Protein AF-A0A1I0JYG8-F1 (afdb_monomer_lite)

Organism: NCBI:txid568860

Radius of gyration: 12.9 Å; chains: 1; bounding box: 30×26×29 Å

Sequence (45 aa):
MTFSVRVAVRGYELDTQGHLNNVVYHQYGDHARWECLRAAGVEIA

pLDDT: mean 94.86, std 7.04, range [65.38, 98.38]

InterPro domains:
  IPR029069 HotDog domain superfamily [SSF54637] (1-42)

Foldseek 3Di:
DDQDDDDDDDQVQADPVRHRDPVVVVVVVVVSVVVVCVVVVDDDD

Structure (mmCIF, N/CA/C/O backbone):
data_AF-A0A1I0JYG8-F1
#
_entry.id   AF-A0A1I0JYG8-F1
#
loop_
_atom_site.group_PDB
_atom_site.id
_atom_site.type_symbol
_atom_site.label_atom_id
_atom_site.label_alt_id
_atom_site.label_comp_id
_atom_site.label_asym_id
_atom_site.label_entity_id
_atom_site.label_se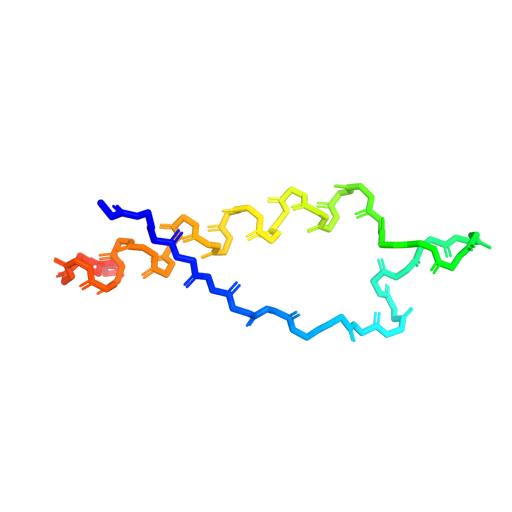q_id
_atom_site.pdbx_PDB_ins_code
_atom_site.Cartn_x
_atom_site.Cartn_y
_atom_site.Cartn_z
_atom_site.occupancy
_atom_site.B_iso_or_equiv
_atom_site.auth_seq_id
_atom_site.auth_comp_id
_atom_site.auth_asym_id
_atom_site.auth_atom_id
_atom_site.pdbx_PDB_model_num
ATOM 1 N N . MET A 1 1 ? -4.144 -12.106 17.796 1.00 72.62 1 MET A N 1
ATOM 2 C CA . MET A 1 1 ? -4.382 -12.092 16.337 1.00 72.62 1 MET A CA 1
ATOM 3 C C . MET A 1 1 ? -3.736 -10.840 15.777 1.00 72.62 1 MET A C 1
ATOM 5 O O . MET A 1 1 ? -3.820 -9.814 16.437 1.00 72.62 1 MET A O 1
ATOM 9 N N . THR A 1 2 ? -3.071 -10.926 14.628 1.00 91.88 2 THR A N 1
ATOM 10 C CA . THR A 1 2 ? -2.369 -9.789 14.007 1.00 91.88 2 THR A CA 1
ATOM 11 C C . THR A 1 2 ? -3.184 -9.289 12.815 1.00 91.88 2 THR A C 1
ATOM 13 O O . THR A 1 2 ? -3.625 -10.102 12.005 1.00 91.88 2 THR A O 1
ATOM 16 N N . PHE A 1 3 ? -3.415 -7.977 12.718 1.00 95.94 3 PHE A N 1
ATOM 17 C CA . PHE A 1 3 ? -4.107 -7.357 11.582 1.00 95.94 3 PHE A CA 1
ATOM 18 C C . PHE A 1 3 ? -3.231 -7.397 10.317 1.00 95.94 3 PHE A C 1
ATOM 20 O O . PHE A 1 3 ? -2.012 -7.257 10.410 1.00 95.94 3 PHE A O 1
ATOM 27 N N . SER A 1 4 ? -3.832 -7.590 9.139 1.00 97.12 4 SER A N 1
ATOM 28 C CA . SER A 1 4 ? -3.115 -7.572 7.854 1.00 97.12 4 SER A CA 1
ATOM 29 C C . SER A 1 4 ? -4.019 -7.127 6.702 1.00 97.12 4 SER A C 1
ATOM 31 O O . SER A 1 4 ? -5.229 -7.342 6.746 1.00 97.12 4 SER A O 1
ATOM 33 N N . VAL A 1 5 ? -3.423 -6.528 5.663 1.00 97.62 5 VAL A N 1
ATOM 34 C CA . VAL A 1 5 ? -4.106 -6.086 4.431 1.00 97.62 5 VAL A CA 1
ATOM 35 C C . VAL A 1 5 ? -3.320 -6.567 3.216 1.00 97.62 5 VAL A C 1
ATOM 37 O O . VAL A 1 5 ? -2.095 -6.671 3.268 1.00 97.62 5 VAL A O 1
ATOM 40 N N . ARG A 1 6 ? -4.013 -6.852 2.109 1.00 97.56 6 ARG A N 1
ATOM 41 C CA . ARG A 1 6 ? -3.364 -7.171 0.830 1.00 97.56 6 ARG A CA 1
ATOM 42 C C . ARG A 1 6 ? -3.337 -5.939 -0.0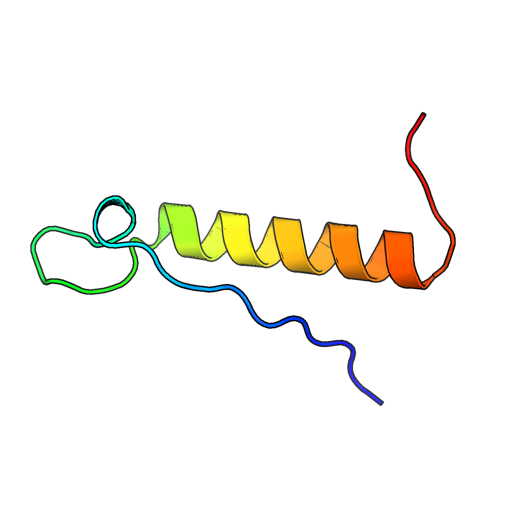60 1.00 97.56 6 ARG A C 1
ATOM 44 O O . ARG A 1 6 ? -4.390 -5.387 -0.357 1.00 97.56 6 ARG A O 1
ATOM 51 N N . VAL A 1 7 ? -2.147 -5.573 -0.525 1.00 97.25 7 VAL A N 1
ATOM 52 C CA . VAL A 1 7 ? -1.933 -4.469 -1.467 1.00 97.25 7 VAL A CA 1
ATOM 53 C C . VAL A 1 7 ? -1.441 -5.043 -2.792 1.00 97.25 7 VAL A C 1
ATOM 55 O O . VAL A 1 7 ? -0.544 -5.887 -2.815 1.00 97.25 7 VAL A O 1
ATOM 58 N N . ALA A 1 8 ? -2.066 -4.634 -3.896 1.00 97.38 8 ALA A N 1
ATOM 59 C CA . ALA A 1 8 ? -1.679 -5.073 -5.230 1.00 97.38 8 ALA A CA 1
ATOM 60 C C . ALA A 1 8 ? -0.575 -4.167 -5.784 1.00 97.38 8 ALA A C 1
ATOM 62 O O . ALA A 1 8 ? -0.832 -2.993 -6.043 1.00 97.38 8 ALA A O 1
ATOM 63 N N . VAL A 1 9 ? 0.606 -4.739 -6.020 1.00 97.88 9 VAL A N 1
ATOM 64 C CA . VAL A 1 9 ? 1.750 -4.021 -6.596 1.00 97.88 9 VAL A CA 1
ATOM 65 C C . VAL A 1 9 ? 1.482 -3.645 -8.055 1.00 97.88 9 VAL A C 1
ATOM 67 O O . VAL A 1 9 ? 0.934 -4.430 -8.837 1.00 97.88 9 VAL A O 1
ATOM 70 N N . ARG A 1 10 ? 1.876 -2.431 -8.429 1.00 97.31 10 ARG A N 1
ATOM 71 C CA . ARG A 1 10 ? 1.772 -1.838 -9.762 1.00 97.31 10 ARG A CA 1
ATOM 72 C C . ARG A 1 10 ? 3.160 -1.657 -10.362 1.00 97.31 10 ARG A C 1
ATOM 74 O O . ARG A 1 10 ? 4.127 -1.388 -9.663 1.00 97.31 10 ARG A O 1
ATOM 81 N N . GLY A 1 11 ? 3.257 -1.766 -11.687 1.00 97.31 11 GLY A N 1
ATOM 82 C CA . GLY A 1 11 ? 4.552 -1.722 -12.379 1.00 97.31 11 GLY A CA 1
ATOM 83 C C . GLY A 1 11 ? 5.345 -0.428 -12.153 1.00 97.31 11 GLY A C 1
ATOM 84 O O . GLY A 1 11 ? 6.565 -0.471 -12.105 1.00 97.31 11 GLY A O 1
ATOM 85 N N . TYR A 1 12 ? 4.666 0.707 -11.957 1.00 97.31 12 TYR A N 1
ATOM 86 C CA . TYR A 1 12 ? 5.309 2.001 -11.687 1.00 97.31 12 TYR A CA 1
ATOM 87 C C . TYR A 1 12 ? 5.810 2.162 -10.242 1.00 97.31 12 TYR A C 1
ATOM 89 O O . TYR A 1 12 ? 6.456 3.155 -9.926 1.00 97.31 12 TYR A O 1
ATOM 97 N N . GLU A 1 13 ? 5.490 1.222 -9.355 1.00 98.38 13 GLU A N 1
ATOM 98 C CA . GLU A 1 13 ? 5.976 1.208 -7.971 1.00 98.38 13 GLU A CA 1
ATOM 99 C C . GLU A 1 13 ? 7.313 0.470 -7.849 1.00 98.38 13 GLU A C 1
ATOM 101 O O . GLU A 1 13 ? 7.923 0.453 -6.778 1.00 98.38 13 GLU A O 1
ATOM 106 N N . LEU A 1 14 ? 7.763 -0.154 -8.941 1.00 98.19 14 LEU A N 1
ATOM 107 C CA . LEU A 1 14 ? 9.014 -0.883 -8.990 1.00 98.19 14 LEU A CA 1
ATOM 108 C C . LEU A 1 14 ? 10.189 0.064 -9.254 1.00 98.19 14 LEU A C 1
ATOM 110 O O . LEU A 1 14 ? 10.075 1.045 -9.989 1.00 98.19 14 LEU A O 1
ATOM 114 N N . ASP A 1 15 ? 11.333 -0.240 -8.653 1.00 97.25 15 ASP A N 1
ATOM 115 C CA . ASP A 1 15 ? 12.602 0.394 -8.977 1.00 97.25 15 ASP A CA 1
ATOM 116 C C . ASP A 1 15 ? 13.189 -0.140 -10.297 1.00 97.25 15 ASP A C 1
ATOM 118 O O . ASP A 1 15 ? 12.623 -1.000 -10.977 1.00 97.25 15 ASP A O 1
ATOM 122 N N . THR A 1 16 ? 14.362 0.369 -10.674 1.00 97.19 16 THR A N 1
ATOM 123 C CA . THR A 1 16 ? 15.058 -0.039 -11.904 1.00 97.19 16 THR A CA 1
ATOM 124 C C . THR A 1 16 ? 15.489 -1.509 -11.913 1.00 97.19 16 THR A C 1
ATOM 126 O O . THR A 1 16 ? 15.845 -2.021 -12.971 1.00 97.19 16 THR A O 1
ATOM 129 N N . GLN A 1 17 ? 15.455 -2.199 -10.769 1.00 97.19 17 GLN A N 1
ATOM 130 C CA . GLN A 1 17 ? 15.765 -3.622 -10.631 1.00 97.19 17 GLN A CA 1
ATOM 131 C C . GLN A 1 17 ? 14.503 -4.498 -10.662 1.00 97.19 17 GLN A C 1
ATOM 133 O O . GLN A 1 17 ? 14.612 -5.721 -10.591 1.00 97.19 17 GLN A O 1
ATOM 138 N N . GLY A 1 18 ? 13.315 -3.896 -10.777 1.00 97.00 18 GLY A N 1
ATOM 139 C CA . GLY A 1 18 ? 12.040 -4.606 -10.791 1.00 97.00 18 GLY A CA 1
ATOM 140 C C . GLY A 1 18 ? 11.541 -5.016 -9.404 1.00 97.00 18 GLY A C 1
ATOM 141 O O . GLY A 1 18 ? 10.593 -5.796 -9.315 1.00 97.00 18 GLY A O 1
ATOM 142 N N . HIS A 1 19 ? 12.145 -4.509 -8.326 1.00 97.81 19 HIS A N 1
ATOM 143 C CA . HIS A 1 19 ? 11.662 -4.732 -6.964 1.00 97.81 19 HIS A CA 1
ATOM 144 C C . HIS A 1 19 ? 10.780 -3.577 -6.520 1.00 97.81 19 HIS A C 1
ATOM 146 O O . HIS A 1 19 ? 10.892 -2.469 -7.031 1.00 97.81 19 HIS A O 1
ATOM 152 N N . LEU A 1 20 ? 9.904 -3.820 -5.547 1.00 97.88 20 LEU A N 1
ATOM 153 C CA . LEU A 1 20 ? 9.117 -2.744 -4.958 1.00 97.88 20 LEU A CA 1
ATOM 154 C C . LEU A 1 20 ? 10.054 -1.686 -4.366 1.00 97.88 20 LEU A C 1
ATOM 156 O O . LEU A 1 20 ? 10.918 -2.001 -3.546 1.00 97.88 20 LEU A O 1
ATOM 160 N N . ASN A 1 21 ? 9.866 -0.434 -4.772 1.00 98.25 21 ASN A N 1
ATOM 161 C CA . ASN A 1 21 ? 10.687 0.665 -4.297 1.00 98.25 21 ASN A CA 1
ATOM 162 C C . ASN A 1 21 ? 10.549 0.830 -2.773 1.00 98.25 21 ASN A C 1
ATOM 164 O O . ASN A 1 21 ? 9.441 0.826 -2.233 1.00 98.25 21 ASN A O 1
ATOM 168 N N . ASN A 1 22 ? 11.667 1.047 -2.078 1.00 97.19 22 ASN A N 1
ATOM 169 C CA . ASN A 1 22 ? 11.691 1.189 -0.620 1.00 97.19 22 ASN A CA 1
ATOM 170 C C . ASN A 1 22 ? 10.791 2.333 -0.098 1.00 97.19 22 ASN A C 1
ATOM 172 O O . ASN A 1 22 ? 10.113 2.192 0.916 1.00 97.19 22 ASN A O 1
ATOM 176 N N . VAL A 1 23 ? 10.718 3.461 -0.811 1.00 97.81 23 VAL A N 1
ATOM 177 C CA . VAL A 1 23 ? 9.831 4.577 -0.438 1.00 97.81 23 VAL A CA 1
ATOM 178 C C . VAL A 1 23 ? 8.364 4.148 -0.508 1.00 97.81 23 VAL A C 1
ATOM 180 O O . VAL A 1 23 ? 7.593 4.452 0.401 1.00 97.81 23 VAL A O 1
ATOM 183 N N . VAL A 1 24 ? 7.981 3.393 -1.542 1.00 98.25 24 VAL A N 1
ATOM 184 C CA . VAL A 1 24 ? 6.617 2.853 -1.679 1.00 98.25 24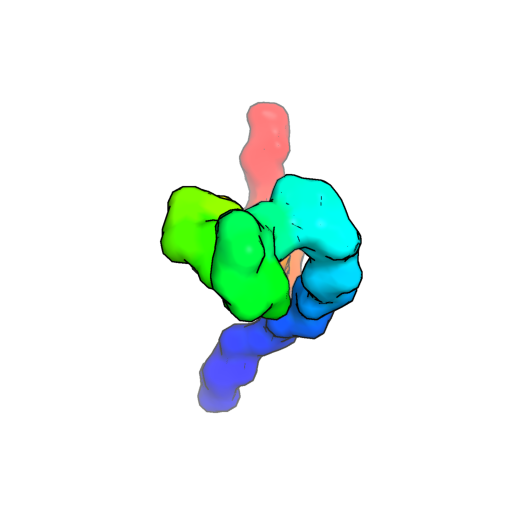 VAL A CA 1
ATOM 185 C C . VAL A 1 24 ? 6.341 1.792 -0.612 1.00 98.25 24 VAL A C 1
ATOM 187 O O . VAL A 1 24 ? 5.241 1.732 -0.069 1.00 98.25 24 VAL A O 1
ATOM 190 N N . TYR A 1 25 ? 7.350 1.008 -0.229 1.00 96.81 25 TYR A N 1
ATOM 191 C CA . TYR A 1 25 ? 7.231 0.040 0.861 1.00 96.81 25 TYR A CA 1
ATOM 192 C C . TYR A 1 25 ? 6.810 0.705 2.182 1.00 96.81 25 TYR A C 1
ATOM 194 O O . TYR A 1 25 ? 5.905 0.224 2.865 1.00 96.81 25 TYR A O 1
ATOM 202 N N . HIS A 1 26 ? 7.403 1.854 2.520 1.00 97.81 26 HIS A N 1
ATOM 203 C CA . HIS A 1 26 ? 6.986 2.629 3.691 1.00 97.81 26 HIS A CA 1
ATOM 204 C C . HIS A 1 26 ? 5.545 3.143 3.572 1.00 97.81 26 HIS A C 1
ATOM 206 O O . HIS A 1 26 ? 4.782 3.048 4.533 1.00 97.81 26 HIS A O 1
ATOM 212 N N . GLN A 1 27 ? 5.136 3.598 2.384 1.00 98.00 27 GLN A N 1
ATOM 213 C CA . GLN A 1 27 ? 3.758 4.032 2.131 1.00 98.00 27 GLN A CA 1
ATOM 214 C C . GLN A 1 27 ? 2.747 2.889 2.298 1.00 98.00 27 GLN A C 1
ATOM 216 O O . GLN A 1 27 ? 1.651 3.109 2.809 1.00 98.00 27 GLN A O 1
ATOM 221 N N . TYR A 1 28 ? 3.107 1.655 1.933 1.00 98.06 28 TYR A N 1
ATOM 222 C CA . TYR A 1 28 ? 2.268 0.480 2.190 1.00 98.06 28 TYR A CA 1
ATOM 223 C C . TYR A 1 28 ? 2.110 0.203 3.688 1.00 98.06 28 TYR A C 1
ATOM 225 O O . TYR A 1 28 ? 1.029 -0.191 4.128 1.00 98.06 28 TYR A O 1
ATOM 233 N N . GLY A 1 29 ? 3.159 0.442 4.480 1.00 97.25 29 GLY A N 1
ATOM 234 C CA . GLY A 1 29 ? 3.088 0.389 5.940 1.00 97.25 29 GLY A CA 1
ATOM 235 C C . GLY A 1 29 ? 2.105 1.415 6.509 1.00 97.25 29 GLY A C 1
ATOM 236 O O . GLY A 1 29 ? 1.258 1.067 7.332 1.00 97.25 29 GLY A O 1
ATOM 237 N N . ASP A 1 30 ? 2.159 2.657 6.024 1.00 97.31 30 ASP A N 1
ATOM 238 C CA . ASP A 1 30 ? 1.205 3.700 6.413 1.00 97.31 30 ASP A CA 1
ATOM 239 C C . ASP A 1 30 ? -0.225 3.378 5.976 1.00 97.31 30 ASP A C 1
ATOM 241 O O . ASP A 1 30 ? -1.162 3.553 6.755 1.00 97.31 30 ASP A O 1
ATOM 245 N N . HIS A 1 31 ? -0.411 2.843 4.769 1.00 96.75 31 HIS A N 1
ATOM 246 C CA . HIS A 1 31 ? -1.714 2.368 4.314 1.00 96.75 31 HIS A CA 1
ATOM 247 C C . HIS A 1 31 ? -2.261 1.273 5.240 1.00 96.75 31 HIS A C 1
ATOM 249 O O . HIS A 1 31 ? -3.384 1.389 5.726 1.00 96.75 31 HIS A O 1
ATOM 255 N N . ALA A 1 32 ? -1.457 0.258 5.576 1.00 97.25 32 ALA A N 1
ATOM 256 C CA . ALA A 1 32 ? -1.859 -0.791 6.511 1.00 97.25 32 ALA A CA 1
ATOM 257 C C . ALA A 1 32 ? -2.192 -0.234 7.907 1.00 97.25 32 ALA A C 1
ATOM 259 O O . ALA A 1 32 ? -3.126 -0.712 8.555 1.00 97.25 32 ALA A O 1
ATOM 260 N N . ARG A 1 33 ? -1.470 0.800 8.363 1.00 95.81 33 ARG A N 1
ATOM 261 C CA . ARG A 1 33 ? -1.763 1.510 9.615 1.00 95.81 33 ARG A CA 1
ATOM 262 C C . ARG A 1 33 ? -3.131 2.191 9.566 1.00 95.81 33 ARG A C 1
ATOM 264 O O . ARG A 1 33 ? -3.891 2.075 10.525 1.00 95.81 33 ARG A O 1
ATOM 271 N N . TRP A 1 34 ? -3.464 2.865 8.468 1.00 96.12 34 TRP A N 1
ATOM 272 C CA . TRP A 1 34 ? -4.765 3.513 8.303 1.00 96.12 34 TRP A CA 1
ATOM 273 C C . TRP A 1 34 ? -5.915 2.517 8.179 1.00 96.12 34 TRP A C 1
ATOM 275 O O . TRP A 1 34 ? -6.929 2.679 8.851 1.00 96.12 34 TRP A O 1
ATOM 285 N N . GLU A 1 35 ? -5.740 1.447 7.407 1.00 96.94 35 GLU A N 1
ATOM 286 C CA . GLU A 1 35 ? -6.745 0.385 7.295 1.00 96.94 35 GLU A CA 1
ATOM 287 C C . GLU A 1 35 ? -6.986 -0.318 8.639 1.00 96.94 35 GLU A C 1
ATOM 289 O O . GLU A 1 35 ? -8.119 -0.678 8.948 1.00 96.94 35 GLU A O 1
ATOM 294 N N . CYS A 1 36 ? -5.953 -0.464 9.477 1.00 96.25 36 CYS A N 1
ATOM 295 C CA . CYS A 1 36 ? -6.095 -0.993 10.836 1.00 96.25 36 CYS A CA 1
ATOM 296 C C . CYS A 1 36 ? -6.988 -0.095 11.701 1.00 96.25 36 CYS A C 1
ATOM 298 O O . CYS A 1 36 ? -7.914 -0.576 12.353 1.00 96.25 36 CYS A O 1
ATOM 300 N N . LEU A 1 37 ? -6.743 1.220 11.674 1.00 95.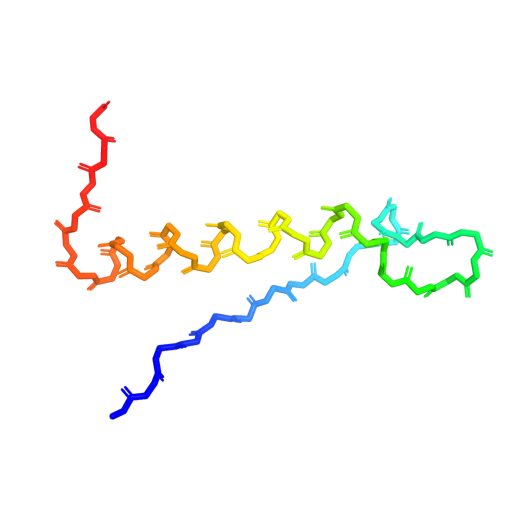62 37 LEU A N 1
ATOM 301 C CA . LEU A 1 37 ? -7.545 2.202 12.410 1.00 95.62 37 LEU A CA 1
ATOM 302 C C . LEU A 1 37 ? -8.996 2.217 11.921 1.00 95.62 37 LEU A C 1
ATOM 304 O O . LEU A 1 37 ? -9.923 2.165 12.730 1.00 95.62 37 LEU A O 1
ATOM 308 N N . ARG A 1 38 ? -9.192 2.186 10.603 1.00 95.12 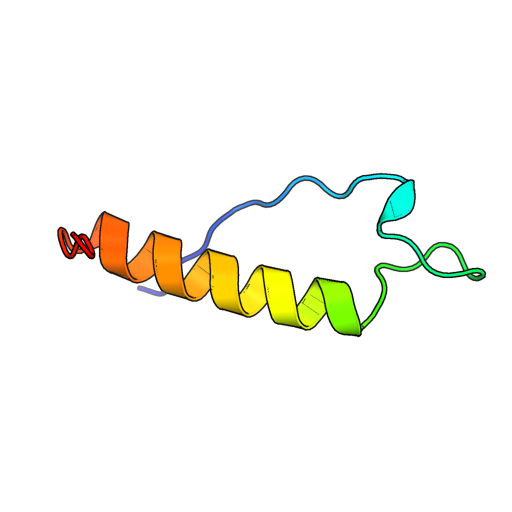38 ARG A N 1
ATOM 309 C CA . ARG A 1 38 ? -10.515 2.116 9.986 1.00 95.12 38 ARG A CA 1
ATOM 310 C C . ARG A 1 38 ? -11.258 0.833 10.363 1.00 95.12 38 ARG A C 1
ATOM 312 O O . ARG A 1 38 ? -12.430 0.892 10.720 1.00 95.12 38 ARG A O 1
ATOM 319 N N . ALA A 1 39 ? -10.585 -0.319 10.353 1.00 95.25 39 ALA A N 1
ATOM 320 C CA . ALA A 1 39 ? -11.161 -1.591 10.794 1.00 95.25 39 ALA A CA 1
ATOM 321 C C . ALA A 1 39 ? -11.529 -1.595 12.290 1.00 95.25 39 ALA A C 1
ATOM 323 O O . ALA A 1 39 ? -12.423 -2.334 12.699 1.00 95.25 39 ALA A O 1
ATOM 324 N N . ALA A 1 40 ? -10.876 -0.752 13.096 1.00 95.38 40 ALA A N 1
ATOM 325 C CA . ALA A 1 40 ? -11.224 -0.500 14.492 1.00 95.38 40 ALA A CA 1
ATOM 326 C C . ALA A 1 40 ? -12.344 0.550 14.675 1.00 95.38 40 ALA A C 1
ATOM 328 O O . ALA A 1 40 ? -12.707 0.852 15.811 1.00 95.38 40 ALA A O 1
ATOM 329 N N . GLY A 1 41 ? -12.899 1.103 13.589 1.00 96.19 41 GLY A N 1
ATOM 330 C CA . GLY A 1 41 ? -13.961 2.114 13.620 1.00 96.19 41 GLY A CA 1
ATOM 331 C C . GLY A 1 41 ? -13.477 3.548 13.859 1.00 96.19 41 GLY A C 1
ATOM 332 O O . GLY A 1 41 ? -14.283 4.410 14.198 1.00 96.19 41 GLY A O 1
ATOM 333 N N . VAL A 1 42 ? -12.176 3.814 13.705 1.00 95.38 42 VAL A N 1
ATOM 334 C CA . VAL A 1 42 ? -11.596 5.158 13.826 1.00 95.38 42 VAL A CA 1
ATOM 335 C C . VAL A 1 42 ? -11.475 5.775 12.433 1.00 95.38 42 VAL A C 1
ATOM 337 O O . VAL A 1 42 ? -10.649 5.338 11.632 1.00 95.38 42 VAL A O 1
ATOM 340 N N . GLU A 1 43 ? -12.270 6.807 12.150 1.00 84.56 43 GLU A N 1
ATOM 341 C CA . GLU A 1 43 ? -12.153 7.625 10.935 1.00 84.56 43 GLU A CA 1
ATOM 342 C C . GLU A 1 43 ? -11.611 9.019 11.279 1.00 84.56 43 GLU A C 1
ATOM 344 O O . GLU A 1 43 ? -11.977 9.608 12.297 1.00 84.56 43 GLU A O 1
ATOM 349 N N . ILE A 1 44 ? -10.711 9.538 10.439 1.00 71.94 44 ILE A N 1
ATOM 350 C CA . ILE A 1 44 ? -10.270 10.935 10.513 1.00 71.94 44 ILE A CA 1
ATOM 351 C C . ILE A 1 44 ? -11.217 11.737 9.625 1.00 71.94 44 ILE A C 1
ATOM 353 O O . ILE A 1 44 ? -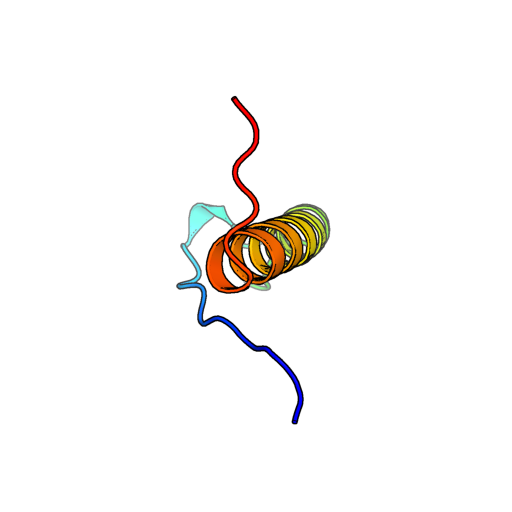11.335 11.429 8.439 1.00 71.94 44 ILE A O 1
ATOM 357 N N . ALA A 1 45 ? -11.898 12.711 10.229 1.00 65.38 45 ALA A N 1
ATOM 358 C CA . ALA A 1 45 ? -12.779 13.656 9.545 1.00 65.38 45 ALA A CA 1
ATOM 359 C C . ALA A 1 45 ? -12.007 14.612 8.624 1.00 65.38 45 ALA A C 1
ATOM 361 O O . ALA A 1 45 ? -10.875 15.004 8.996 1.00 65.38 45 ALA A O 1
#

Secondary structure (DSSP, 8-state):
----------GGGB-TTSSBPHHHHHHHHHHHHHHHHHHTT----